Protein AF-A0A2V9MJT8-F1 (afdb_monomer_lite)

Foldseek 3Di:
DAFEAEEEFAWDDPVDPTFFFDWDDPPPPDTDDGFRDPQQVVCVVVVGQEYEYEYALQGPPLCLDPPDDDLDCPVVVLSVVSNVSNVVSNDDQVSCVSVQVSSCVRSVHRYHYYHDD

pLDDT: mean 93.06, std 6.78, range [66.19, 98.5]

Radius of gyration: 14.08 Å; chains: 1; bounding box: 35×29×32 Å

Secondary structure (DSSP, 8-state):
---EEEEEE----TTSSSPPPB--B-SSS-BPPPBS-THHHHHHHHT-SEEEEEE-TTS-TTHHHHTSS--TTTTHHHHHHHHHHHHTT---HHHHHHHHHHHHHHHTSEEEEEE--

Sequence (117 aa):
MTTTLLTFLGRVPKTESGYRKTSYDFGDGSRSEPVAFFGWPLQKRIAADRLVIMGTAGSMWDHLFEGDIVFGEEAQDARWRLLEATEAKAVTADLLAPLQQPLSERLGCEARLVLIP

Structure (mmCIF, N/CA/C/O backbone):
data_AF-A0A2V9MJT8-F1
#
_entry.id   AF-A0A2V9MJT8-F1
#
loop_
_atom_site.group_PDB
_atom_site.id
_atom_site.type_symbol
_atom_site.label_atom_id
_atom_site.label_alt_id
_atom_site.label_comp_id
_atom_site.label_asym_id
_atom_site.label_entity_id
_atom_site.label_seq_id
_atom_site.pdbx_PDB_ins_code
_atom_site.Cartn_x
_atom_site.Cartn_y
_atom_site.Cartn_z
_atom_site.occupancy
_atom_site.B_iso_or_equiv
_atom_site.auth_seq_id
_atom_site.auth_comp_id
_atom_site.auth_asym_id
_atom_site.auth_atom_id
_atom_site.pdbx_PDB_model_num
ATOM 1 N N . MET A 1 1 ? -20.508 -9.538 10.385 1.00 70.38 1 MET A N 1
ATOM 2 C CA . MET A 1 1 ? -20.528 -9.121 8.965 1.00 70.38 1 MET A CA 1
ATOM 3 C C . MET A 1 1 ? -19.105 -8.753 8.598 1.00 70.38 1 MET A C 1
ATOM 5 O O . MET A 1 1 ? -18.479 -8.100 9.416 1.00 70.38 1 MET A O 1
ATOM 9 N N . THR A 1 2 ? -18.593 -9.205 7.455 1.00 91.56 2 THR A N 1
ATOM 10 C CA . THR A 1 2 ? -17.228 -8.888 7.004 1.00 91.56 2 THR A CA 1
ATOM 11 C C . THR A 1 2 ? -17.229 -7.635 6.136 1.00 91.56 2 THR A C 1
ATOM 13 O O . THR A 1 2 ? -17.990 -7.569 5.168 1.00 91.56 2 THR A O 1
ATOM 16 N N . THR A 1 3 ? -16.371 -6.671 6.446 1.00 97.25 3 THR A N 1
ATOM 17 C CA . THR A 1 3 ? -16.216 -5.417 5.703 1.00 97.25 3 THR A CA 1
ATOM 18 C C . THR A 1 3 ? -14.991 -5.501 4.799 1.00 97.25 3 THR A C 1
ATOM 20 O O . THR A 1 3 ? -13.915 -5.906 5.231 1.00 97.25 3 THR A O 1
ATOM 23 N N . THR A 1 4 ? -15.132 -5.118 3.528 1.00 98.12 4 THR A N 1
ATOM 24 C CA . THR A 1 4 ? -14.008 -5.004 2.585 1.00 98.12 4 THR A CA 1
ATOM 25 C C . THR A 1 4 ? -13.870 -3.558 2.133 1.00 98.12 4 THR A C 1
ATOM 27 O O . THR A 1 4 ? -14.822 -2.986 1.604 1.00 98.12 4 THR A O 1
ATOM 30 N N . LEU A 1 5 ? -12.683 -2.985 2.316 1.00 98.31 5 LEU A N 1
ATOM 31 C CA . LEU A 1 5 ? -12.323 -1.670 1.806 1.00 98.31 5 LEU A CA 1
ATOM 32 C C . LEU A 1 5 ? -11.616 -1.824 0.459 1.00 98.31 5 LEU A C 1
ATOM 34 O O . LEU A 1 5 ? -10.588 -2.490 0.359 1.00 98.31 5 LEU A O 1
ATOM 38 N N . LEU A 1 6 ? -12.167 -1.194 -0.575 1.00 98.19 6 LEU A N 1
ATOM 39 C CA . LEU A 1 6 ? -11.546 -1.096 -1.890 1.00 98.19 6 LEU A CA 1
ATOM 40 C C . LEU A 1 6 ? -10.928 0.292 -2.046 1.00 98.19 6 LEU A C 1
ATOM 42 O O . LEU A 1 6 ? -11.575 1.298 -1.759 1.00 98.19 6 LEU A O 1
ATOM 46 N N . THR A 1 7 ? -9.689 0.348 -2.519 1.00 97.31 7 THR A N 1
ATOM 47 C CA . THR A 1 7 ? -8.983 1.602 -2.789 1.00 97.31 7 THR A CA 1
ATOM 48 C C . THR A 1 7 ? -8.144 1.486 -4.054 1.00 97.31 7 THR A C 1
ATOM 50 O O . THR A 1 7 ? -7.775 0.387 -4.471 1.00 97.31 7 THR A O 1
ATOM 53 N N . PHE A 1 8 ? -7.845 2.627 -4.669 1.00 96.69 8 PHE A N 1
ATOM 54 C CA . PHE A 1 8 ? -7.085 2.702 -5.908 1.00 96.69 8 PHE A CA 1
ATOM 55 C C . PHE A 1 8 ? -5.729 3.358 -5.679 1.00 96.69 8 PHE A C 1
ATOM 57 O O . PHE A 1 8 ? -5.608 4.349 -4.958 1.00 96.69 8 PHE A O 1
ATOM 64 N N . LEU A 1 9 ? -4.716 2.821 -6.345 1.00 96.44 9 LEU A N 1
ATOM 65 C CA . LEU A 1 9 ? -3.373 3.360 -6.392 1.00 96.44 9 LEU A CA 1
ATOM 66 C C . LEU A 1 9 ? -3.118 3.946 -7.775 1.00 96.44 9 LEU A C 1
ATOM 68 O O . LEU A 1 9 ? -3.212 3.256 -8.792 1.00 96.44 9 LEU A O 1
ATOM 72 N N . GLY A 1 10 ? -2.788 5.231 -7.807 1.00 92.88 10 GLY A N 1
ATOM 73 C CA . GLY A 1 10 ? -2.449 5.942 -9.033 1.00 92.88 10 GLY A CA 1
ATOM 74 C C . GLY A 1 10 ? -0.943 6.109 -9.211 1.00 92.88 10 GLY A C 1
ATOM 75 O O . GLY A 1 10 ? -0.126 5.397 -8.626 1.00 92.88 10 GLY A O 1
ATOM 76 N N . ARG A 1 11 ? -0.585 7.105 -10.019 1.00 90.69 11 ARG A N 1
ATOM 77 C CA . ARG A 1 11 ? 0.767 7.648 -10.125 1.00 90.69 11 ARG A CA 1
ATOM 78 C C . ARG A 1 11 ? 0.679 9.164 -10.228 1.00 90.69 11 ARG A C 1
ATOM 80 O O . ARG A 1 11 ? -0.184 9.672 -10.940 1.00 90.69 11 ARG A O 1
ATOM 87 N N . VAL A 1 12 ? 1.588 9.869 -9.563 1.00 86.06 12 VAL A N 1
ATOM 88 C CA . VAL A 1 12 ? 1.767 11.309 -9.778 1.00 86.06 12 VAL A CA 1
ATOM 89 C C . VAL A 1 12 ? 2.672 11.582 -10.990 1.00 86.06 12 VAL A C 1
ATOM 91 O O . VAL A 1 12 ? 3.510 10.742 -11.341 1.00 86.06 12 VAL A O 1
ATOM 94 N N . PRO A 1 13 ? 2.529 12.732 -11.668 1.00 76.56 13 PRO A N 1
ATOM 95 C CA . PRO A 1 13 ? 3.418 13.116 -12.761 1.00 76.56 13 PRO A CA 1
ATOM 96 C C . PRO A 1 13 ? 4.897 13.113 -12.343 1.00 76.56 13 PRO A C 1
ATOM 98 O O . PRO A 1 13 ? 5.227 13.460 -11.215 1.00 76.56 13 PRO A O 1
ATOM 101 N N . LYS A 1 14 ? 5.811 12.802 -13.276 1.00 66.19 14 LYS A N 1
ATOM 102 C CA . LYS A 1 14 ? 7.271 12.778 -13.017 1.00 66.19 14 LYS A CA 1
ATOM 103 C C . LYS A 1 14 ? 7.853 14.122 -12.548 1.00 66.19 14 LYS A C 1
ATOM 105 O O . LYS A 1 14 ? 8.973 14.154 -12.057 1.00 66.19 14 LYS A O 1
ATOM 110 N N . THR A 1 15 ? 7.131 15.221 -12.758 1.00 66.56 15 THR A N 1
ATOM 111 C CA . THR A 1 15 ? 7.516 16.565 -12.307 1.00 66.56 15 THR A CA 1
ATOM 112 C C . THR A 1 15 ? 7.336 16.764 -10.803 1.00 66.56 15 THR A C 1
ATOM 114 O O . THR A 1 15 ? 7.810 17.760 -10.269 1.00 66.56 15 THR A O 1
ATOM 117 N N . GLU A 1 16 ? 6.648 15.845 -10.127 1.00 69.69 16 GLU A N 1
ATOM 118 C CA . GLU A 1 16 ? 6.433 15.863 -8.684 1.00 69.69 16 GLU A CA 1
ATOM 119 C C . GLU A 1 16 ? 7.276 14.772 -8.013 1.00 69.69 16 GLU A C 1
ATOM 121 O O . GLU A 1 16 ? 7.408 13.663 -8.533 1.00 69.69 16 GLU A O 1
ATOM 126 N N . SER A 1 17 ? 7.825 15.063 -6.831 1.00 70.00 17 SER A N 1
ATOM 127 C CA . SER A 1 17 ? 8.651 14.130 -6.045 1.00 70.00 17 SER A CA 1
ATOM 128 C C . SER A 1 17 ? 7.831 13.041 -5.330 1.00 70.00 17 SER A C 1
ATOM 130 O O . SER A 1 17 ? 8.117 12.696 -4.185 1.00 70.00 17 SER A O 1
ATOM 132 N N . GLY A 1 18 ? 6.791 12.513 -5.979 1.00 74.31 18 GLY A N 1
ATOM 133 C CA . GLY A 1 18 ? 5.863 11.543 -5.398 1.00 74.31 18 GLY A CA 1
ATOM 134 C C . GLY A 1 18 ? 4.630 12.174 -4.744 1.00 74.31 18 GLY A C 1
ATOM 135 O O . GLY A 1 18 ? 4.355 13.366 -4.880 1.00 74.31 18 GLY A O 1
ATOM 136 N N . TYR A 1 19 ? 3.857 11.348 -4.042 1.00 77.81 19 TYR A N 1
ATOM 137 C CA . TYR A 1 19 ? 2.678 11.800 -3.310 1.00 77.81 19 TYR A CA 1
ATOM 138 C C . TYR A 1 19 ? 3.058 12.744 -2.166 1.00 77.81 19 TYR A C 1
ATOM 140 O O . TYR A 1 19 ? 3.891 12.428 -1.314 1.00 77.81 19 TYR A O 1
ATOM 148 N N . ARG A 1 20 ? 2.393 13.900 -2.098 1.00 85.81 20 ARG A N 1
ATOM 149 C CA . ARG A 1 20 ? 2.541 14.817 -0.967 1.00 85.81 20 ARG A CA 1
ATOM 150 C C . ARG A 1 20 ? 1.850 14.245 0.270 1.00 85.81 20 ARG A C 1
ATOM 152 O O . ARG A 1 20 ? 0.631 14.057 0.265 1.00 85.81 20 ARG A O 1
ATOM 159 N N . LYS A 1 21 ? 2.609 14.061 1.355 1.00 91.25 21 LYS A N 1
ATOM 160 C CA . LYS A 1 21 ? 2.039 13.681 2.653 1.00 91.25 21 LYS A CA 1
ATOM 161 C C . LYS A 1 21 ? 0.997 14.701 3.100 1.00 91.25 21 LYS A C 1
ATOM 163 O O . LYS A 1 21 ? 1.235 15.908 3.054 1.00 91.25 21 LYS A O 1
ATOM 168 N N . THR A 1 22 ? -0.158 14.198 3.512 1.00 92.88 22 THR A N 1
ATOM 169 C CA . THR A 1 22 ? -1.328 14.995 3.872 1.00 92.88 22 THR A CA 1
ATOM 170 C C . THR A 1 22 ? -1.961 14.419 5.138 1.00 92.88 22 THR A C 1
ATOM 172 O O . THR A 1 22 ? -2.031 13.204 5.310 1.00 92.88 22 THR A O 1
ATOM 175 N N . SER A 1 23 ? -2.407 15.294 6.038 1.00 94.94 23 SER A N 1
ATOM 176 C CA . SER A 1 23 ? -3.240 14.916 7.183 1.00 94.94 23 SER A CA 1
ATOM 177 C C . SER A 1 23 ? -4.708 15.022 6.795 1.00 94.94 23 SER A C 1
ATOM 179 O O . SER A 1 23 ? -5.147 16.071 6.323 1.00 94.94 23 SER A O 1
ATOM 181 N N . TYR A 1 24 ? -5.462 13.950 7.007 1.00 94.00 24 TYR A N 1
ATOM 182 C CA . TYR A 1 24 ? -6.871 13.857 6.636 1.00 94.00 24 TYR A CA 1
ATOM 183 C C . TYR A 1 24 ? -7.761 14.092 7.857 1.00 94.00 24 TYR A C 1
ATOM 185 O O . TYR A 1 24 ? -7.446 13.624 8.950 1.00 94.00 24 TYR A O 1
ATOM 193 N N . ASP A 1 25 ? -8.861 14.817 7.664 1.00 93.88 25 ASP A N 1
ATOM 194 C CA . ASP A 1 25 ? -9.883 15.086 8.679 1.00 93.88 25 ASP A CA 1
ATOM 195 C C . ASP A 1 25 ? -11.166 14.343 8.290 1.00 93.88 25 ASP A C 1
ATOM 197 O O . ASP A 1 25 ? -11.646 14.474 7.161 1.00 93.88 25 ASP A O 1
ATOM 201 N N . PHE A 1 26 ? -11.694 13.540 9.213 1.00 92.19 26 PHE A N 1
ATOM 202 C CA . PHE A 1 26 ? -12.910 12.748 9.011 1.00 92.19 26 PHE A CA 1
ATOM 203 C C . PHE A 1 26 ? -14.162 13.408 9.614 1.00 92.19 26 PHE A C 1
ATOM 205 O O . PHE A 1 26 ? -15.225 12.789 9.644 1.00 92.19 26 PHE A O 1
ATOM 212 N N . GLY A 1 27 ? -14.059 14.653 10.087 1.00 92.62 27 GLY A N 1
ATOM 213 C CA . GLY A 1 27 ? -15.162 15.435 10.646 1.00 92.62 27 GLY A CA 1
ATOM 214 C C . GLY A 1 27 ? -15.433 15.193 12.133 1.00 92.62 27 GLY A C 1
ATOM 215 O O . GLY A 1 27 ? -16.416 15.708 12.657 1.00 92.62 27 GLY A O 1
ATOM 216 N N . ASP A 1 28 ? -14.577 14.434 12.824 1.00 90.94 28 ASP A N 1
ATOM 217 C CA . ASP A 1 28 ? -14.668 14.161 14.268 1.00 90.94 28 ASP A CA 1
ATOM 218 C C . ASP A 1 28 ? -13.718 15.029 15.115 1.00 90.94 28 ASP A C 1
ATOM 220 O O . ASP A 1 28 ? -13.583 14.825 16.321 1.00 90.94 28 ASP A O 1
ATOM 224 N N . GLY A 1 29 ? -13.072 16.017 14.486 1.00 85.31 29 GLY A N 1
ATOM 225 C CA . GLY A 1 29 ? -12.124 16.924 15.131 1.00 85.31 29 GLY A CA 1
ATOM 226 C C . GLY A 1 29 ? -10.724 16.332 15.322 1.00 85.31 29 GLY A C 1
ATOM 227 O O . GLY A 1 29 ? -9.834 17.041 15.794 1.00 85.31 29 GLY A O 1
ATOM 228 N N . SER A 1 30 ? -10.503 15.070 14.932 1.00 86.88 30 SER A N 1
ATOM 229 C CA . SER A 1 30 ? -9.184 14.440 14.897 1.00 86.88 30 SER A CA 1
ATOM 230 C C . SER A 1 30 ? -8.617 14.423 13.475 1.00 86.88 30 SER A C 1
ATOM 232 O O . SER A 1 30 ? -9.335 14.249 12.490 1.00 86.88 30 SER A O 1
ATOM 234 N N . ARG A 1 31 ? -7.301 14.622 13.355 1.00 92.50 31 ARG A N 1
ATOM 235 C CA . ARG A 1 31 ? -6.584 14.520 12.078 1.00 92.50 31 ARG A CA 1
ATOM 236 C C . ARG A 1 31 ? -5.716 13.277 12.070 1.00 92.50 31 ARG A C 1
ATOM 238 O O . ARG A 1 31 ? -5.144 12.916 13.096 1.00 92.50 31 ARG A O 1
ATOM 245 N N . SER A 1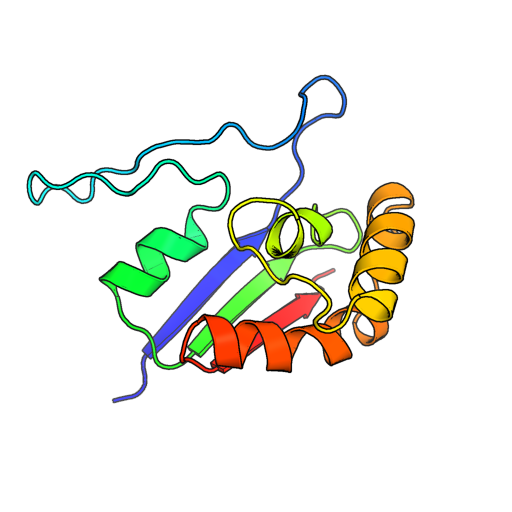 32 ? -5.573 12.659 10.904 1.00 93.50 32 SER A N 1
ATOM 246 C CA . SER A 1 32 ? -4.592 11.596 10.727 1.00 93.50 32 SER A CA 1
ATOM 247 C C . SER A 1 32 ? -3.165 12.138 10.819 1.00 93.50 32 SER A C 1
ATOM 249 O O . SER A 1 32 ? -2.887 13.287 10.452 1.00 93.50 32 SER A O 1
ATOM 251 N N . GLU A 1 33 ? -2.239 11.253 11.182 1.00 92.75 33 GLU A N 1
ATOM 252 C CA . GLU A 1 33 ? -0.823 11.457 10.882 1.00 92.75 33 GLU A CA 1
ATOM 253 C C . GLU A 1 33 ? -0.634 11.775 9.384 1.00 92.75 33 GLU A C 1
ATOM 255 O O . GLU A 1 33 ? -1.407 11.265 8.554 1.00 92.75 33 GLU A O 1
ATOM 260 N N . PRO A 1 34 ? 0.350 12.618 9.016 1.00 94.38 34 PRO A N 1
ATOM 261 C CA . PRO A 1 34 ? 0.642 12.916 7.622 1.00 94.38 34 PRO A CA 1
ATOM 262 C C . PRO A 1 34 ? 1.065 11.656 6.867 1.00 94.38 34 PRO A C 1
ATOM 264 O O . PRO A 1 34 ? 2.104 11.059 7.149 1.00 94.38 34 PRO A O 1
ATOM 267 N N . VAL A 1 35 ? 0.274 11.284 5.867 1.00 94.62 35 VAL A N 1
ATOM 268 C CA . VAL A 1 35 ? 0.499 10.106 5.023 1.00 94.62 35 VAL A CA 1
ATOM 269 C C . VAL A 1 35 ? 0.263 10.466 3.571 1.00 94.62 35 VAL A C 1
ATOM 271 O O . VAL A 1 35 ? -0.504 11.375 3.252 1.00 94.62 35 VAL A O 1
ATOM 274 N N . ALA A 1 36 ? 0.960 9.789 2.681 1.00 92.94 36 ALA A N 1
ATOM 275 C CA . ALA A 1 36 ? 0.827 9.978 1.252 1.00 92.94 36 ALA A CA 1
ATOM 276 C C . ALA A 1 36 ? -0.307 9.128 0.660 1.00 92.94 36 ALA A C 1
ATOM 278 O O . ALA A 1 36 ? -1.016 9.585 -0.238 1.00 92.94 36 ALA A O 1
ATOM 279 N N . PHE A 1 37 ? -0.521 7.918 1.181 1.00 94.88 37 PHE A N 1
ATOM 280 C CA . PHE A 1 37 ? -1.598 7.043 0.736 1.00 94.88 37 PHE A CA 1
ATOM 281 C C . PHE A 1 37 ? -2.800 7.082 1.688 1.00 94.88 37 PHE A C 1
ATOM 283 O O . PHE A 1 37 ? -2.773 6.565 2.805 1.00 94.88 37 PHE A O 1
ATOM 290 N N . PHE A 1 38 ? -3.909 7.648 1.204 1.00 94.19 38 PHE A N 1
ATOM 291 C CA . PHE A 1 38 ? -5.159 7.800 1.960 1.00 94.19 38 PHE A CA 1
ATOM 292 C C . PHE A 1 38 ? -5.793 6.473 2.414 1.00 94.19 38 PHE A C 1
ATOM 294 O O . PHE A 1 38 ? -6.548 6.444 3.388 1.00 94.19 38 PHE A O 1
ATOM 301 N N . GLY A 1 39 ? -5.476 5.355 1.753 1.00 95.75 39 GLY A N 1
ATOM 302 C CA . GLY A 1 39 ? -5.988 4.046 2.158 1.00 95.75 39 GLY A CA 1
ATOM 303 C C . GLY A 1 39 ? -5.604 3.668 3.593 1.00 95.75 39 GLY A C 1
ATOM 304 O O . GLY A 1 39 ? -6.399 3.026 4.271 1.00 95.75 39 GLY A O 1
ATOM 305 N N . TRP A 1 40 ? -4.448 4.119 4.099 1.00 95.69 40 TRP A N 1
ATOM 306 C CA . TRP A 1 40 ? -4.006 3.819 5.467 1.00 95.69 40 TRP A CA 1
ATOM 307 C C . TRP A 1 40 ? -4.899 4.423 6.555 1.00 95.69 40 TRP A C 1
ATOM 309 O O . TRP A 1 40 ? -5.393 3.667 7.397 1.00 95.69 40 TRP A O 1
ATOM 319 N N . PRO A 1 41 ? -5.142 5.747 6.591 1.00 95.56 41 PRO A N 1
ATOM 320 C CA . PRO A 1 41 ? -5.999 6.338 7.609 1.00 95.56 41 PRO A CA 1
ATOM 321 C C . PRO A 1 41 ? -7.448 5.873 7.459 1.00 95.56 41 PRO A C 1
ATOM 323 O O . PRO A 1 41 ? -8.110 5.647 8.470 1.00 95.56 41 PRO A O 1
ATOM 326 N N . LEU A 1 42 ? -7.924 5.650 6.229 1.00 95.56 42 LEU A N 1
ATOM 327 C CA . LEU A 1 42 ? -9.272 5.133 6.009 1.00 95.56 42 LEU A CA 1
ATOM 328 C C . LEU A 1 42 ? -9.428 3.699 6.541 1.00 95.56 42 LEU A C 1
ATOM 330 O O . LEU A 1 42 ? -10.403 3.412 7.235 1.00 95.56 42 LEU A O 1
ATOM 334 N N . GLN A 1 43 ? -8.446 2.824 6.296 1.00 96.50 43 GLN A N 1
ATOM 335 C CA . GLN A 1 43 ? -8.423 1.467 6.847 1.00 96.50 43 GLN A CA 1
ATOM 336 C C . GLN A 1 43 ? -8.408 1.484 8.377 1.00 96.50 43 GLN A C 1
ATOM 338 O O . GLN A 1 43 ? -9.172 0.749 8.994 1.00 96.50 43 GLN A O 1
ATOM 343 N N . LYS A 1 44 ? -7.599 2.349 9.003 1.00 94.00 44 LYS A N 1
ATOM 344 C CA . LYS A 1 44 ? -7.584 2.504 10.469 1.00 94.00 44 LYS A CA 1
ATOM 345 C C . LYS A 1 44 ? -8.935 2.964 11.020 1.00 94.00 44 LYS A C 1
ATOM 347 O O . LYS A 1 44 ? -9.323 2.537 12.102 1.00 94.00 44 LYS A O 1
ATOM 352 N N . ARG A 1 45 ? -9.650 3.831 10.292 1.00 93.25 45 ARG A N 1
ATOM 353 C CA . ARG A 1 45 ? -10.936 4.387 10.736 1.00 93.25 45 ARG A CA 1
ATOM 354 C C . ARG A 1 45 ? -12.093 3.403 10.596 1.00 93.25 45 ARG A C 1
ATOM 356 O O . ARG A 1 45 ? -12.938 3.350 11.485 1.00 93.25 45 ARG A O 1
ATOM 363 N N . ILE A 1 46 ? -12.141 2.679 9.478 1.00 93.62 46 ILE A N 1
ATOM 364 C CA . ILE A 1 46 ? -13.186 1.689 9.183 1.00 93.62 46 ILE A CA 1
ATOM 365 C C . ILE A 1 46 ? -12.907 0.364 9.904 1.00 93.62 46 ILE A C 1
ATOM 367 O O . ILE A 1 46 ? -13.853 -0.336 10.253 1.00 93.62 46 ILE A O 1
ATOM 371 N N . ALA A 1 47 ? -11.630 0.033 10.130 1.00 95.19 47 ALA A N 1
ATOM 372 C CA . ALA A 1 47 ? -11.172 -1.256 10.645 1.00 95.19 47 ALA A CA 1
ATOM 373 C C . ALA A 1 47 ? -11.751 -2.434 9.839 1.00 95.19 47 ALA A C 1
ATOM 375 O O . ALA A 1 47 ? -12.326 -3.367 10.394 1.00 95.19 47 ALA A O 1
ATOM 376 N N . ALA A 1 48 ? -11.643 -2.362 8.507 1.00 97.81 48 ALA A N 1
ATOM 377 C CA . ALA A 1 48 ? -12.164 -3.407 7.632 1.00 97.81 48 ALA A CA 1
ATOM 378 C C . ALA A 1 48 ? -11.382 -4.719 7.805 1.00 97.81 48 ALA A C 1
ATOM 380 O O . ALA A 1 48 ? -10.165 -4.701 7.980 1.00 97.81 48 ALA A O 1
ATOM 381 N N . ASP A 1 49 ? -12.057 -5.859 7.668 1.00 97.94 49 ASP A N 1
ATOM 382 C CA . ASP A 1 49 ? -11.420 -7.181 7.737 1.00 97.94 49 ASP A CA 1
ATOM 383 C C . ASP A 1 49 ? -10.463 -7.423 6.558 1.00 97.94 49 ASP A C 1
ATOM 385 O O . ASP A 1 49 ? -9.507 -8.196 6.660 1.00 97.94 49 ASP A O 1
ATOM 389 N N . ARG A 1 50 ? -10.725 -6.749 5.430 1.00 98.12 50 ARG A N 1
ATOM 390 C CA . ARG A 1 50 ? -9.933 -6.838 4.204 1.00 98.12 50 ARG A CA 1
ATOM 391 C C . ARG A 1 50 ? -9.734 -5.474 3.556 1.00 98.12 50 ARG A C 1
ATOM 393 O O . ARG A 1 50 ? -10.702 -4.744 3.341 1.00 98.12 50 ARG A O 1
ATOM 400 N N . LEU A 1 51 ? -8.504 -5.205 3.131 1.00 98.44 51 LEU A N 1
ATOM 401 C CA . LEU A 1 51 ? -8.124 -4.078 2.288 1.00 98.44 51 LEU A CA 1
ATOM 402 C C . LEU A 1 51 ? -7.680 -4.580 0.907 1.00 98.44 51 LEU A C 1
ATOM 404 O O . LEU A 1 51 ? -6.719 -5.337 0.789 1.00 98.44 51 LEU A O 1
ATOM 408 N N . VAL A 1 52 ? -8.358 -4.137 -0.151 1.00 98.38 52 VAL A N 1
ATOM 409 C CA . VAL A 1 52 ? -8.001 -4.432 -1.545 1.00 98.38 52 VAL A CA 1
ATOM 410 C C . VAL A 1 52 ? -7.494 -3.156 -2.207 1.00 98.38 52 VAL A C 1
ATOM 412 O O . VAL A 1 52 ? -8.261 -2.217 -2.427 1.00 98.38 52 VAL A O 1
ATOM 415 N N . ILE A 1 53 ? -6.202 -3.129 -2.530 1.00 98.50 53 ILE A N 1
ATOM 416 C CA . ILE A 1 53 ? -5.549 -2.020 -3.229 1.00 98.50 53 ILE A CA 1
ATOM 417 C C . ILE A 1 53 ? -5.424 -2.397 -4.701 1.00 98.50 53 ILE A C 1
ATOM 419 O O . ILE A 1 53 ? -4.771 -3.382 -5.044 1.00 98.50 53 ILE A O 1
ATOM 423 N N . MET A 1 54 ? -6.062 -1.616 -5.567 1.00 98.44 54 MET A N 1
ATOM 424 C CA . MET A 1 54 ? -6.103 -1.850 -7.008 1.00 98.44 54 MET A CA 1
ATOM 425 C C . MET A 1 54 ? -5.277 -0.809 -7.752 1.00 98.44 54 MET A C 1
ATOM 427 O O . MET A 1 54 ? -5.381 0.382 -7.474 1.00 98.44 54 MET A O 1
ATOM 431 N N . GLY A 1 55 ? -4.501 -1.229 -8.739 1.00 97.81 55 GLY A N 1
ATOM 432 C CA . GLY A 1 55 ? -3.705 -0.321 -9.561 1.00 97.81 55 GLY A CA 1
ATOM 433 C C . GLY A 1 55 ? -3.308 -0.955 -10.886 1.00 97.81 55 GLY A C 1
ATOM 434 O O . GLY A 1 55 ? -3.459 -2.156 -11.083 1.00 97.81 55 GLY A O 1
ATOM 435 N N . THR A 1 56 ? -2.789 -0.150 -11.801 1.00 97.62 56 THR A N 1
ATOM 436 C CA . THR A 1 56 ? -2.276 -0.636 -13.091 1.00 97.62 56 THR A CA 1
ATOM 437 C C . THR A 1 56 ? -0.797 -1.005 -12.966 1.00 97.62 56 THR A C 1
ATOM 439 O O . THR A 1 56 ? -0.154 -0.675 -11.967 1.00 97.62 56 THR A O 1
ATOM 442 N N . ALA A 1 57 ? -0.201 -1.600 -14.003 1.00 97.06 57 ALA A N 1
ATOM 443 C CA . ALA A 1 57 ? 1.253 -1.823 -14.060 1.00 97.06 57 ALA A CA 1
ATOM 444 C C . ALA A 1 57 ? 2.073 -0.522 -13.934 1.00 97.06 57 ALA A C 1
ATOM 446 O O . ALA A 1 57 ? 3.237 -0.539 -13.535 1.00 97.06 57 ALA A O 1
ATOM 447 N N . GLY A 1 58 ? 1.449 0.616 -14.254 1.00 94.88 58 GLY A N 1
ATOM 448 C CA . GLY A 1 58 ? 2.029 1.943 -14.129 1.00 94.88 58 GLY A CA 1
ATOM 449 C C . GLY A 1 58 ? 1.762 2.638 -12.796 1.00 94.88 58 GLY A C 1
ATOM 450 O O . GLY A 1 58 ? 2.232 3.758 -12.643 1.00 94.88 58 GLY A O 1
ATOM 451 N N . SER A 1 59 ? 1.038 2.062 -11.838 1.00 96.19 59 SER A N 1
ATOM 452 C CA . SER A 1 59 ? 0.814 2.697 -10.527 1.00 96.19 59 SER A CA 1
ATOM 453 C C . SER A 1 59 ? 2.093 2.720 -9.673 1.00 96.19 59 SER A C 1
ATOM 455 O O . SER A 1 59 ? 3.049 2.004 -9.962 1.00 96.19 59 SER A O 1
ATOM 457 N N . MET A 1 60 ? 2.149 3.580 -8.652 1.00 94.31 60 MET A N 1
ATOM 458 C CA . MET A 1 60 ? 3.302 3.712 -7.740 1.00 94.31 60 MET A CA 1
ATOM 459 C C . MET A 1 60 ? 3.264 2.673 -6.612 1.00 94.31 60 MET A C 1
ATOM 461 O O . MET A 1 60 ? 3.062 3.010 -5.446 1.00 94.31 60 MET A O 1
ATOM 465 N N . TRP A 1 61 ? 3.368 1.395 -6.977 1.00 96.69 61 TRP A N 1
ATOM 466 C CA . TRP A 1 61 ? 3.263 0.266 -6.046 1.00 96.69 61 TRP A CA 1
ATOM 467 C C . TRP A 1 61 ? 4.356 0.247 -4.977 1.00 96.69 61 TRP A C 1
ATOM 469 O O . TRP A 1 61 ? 4.071 -0.060 -3.821 1.00 96.69 61 TRP A O 1
ATOM 479 N N . ASP A 1 62 ? 5.576 0.621 -5.352 1.00 94.69 62 ASP A N 1
ATOM 480 C CA . ASP A 1 62 ? 6.728 0.816 -4.466 1.00 94.69 62 ASP A CA 1
ATOM 481 C C . ASP A 1 62 ? 6.413 1.726 -3.266 1.00 94.69 62 ASP A C 1
ATOM 483 O O . ASP A 1 62 ? 6.821 1.456 -2.135 1.00 94.69 62 ASP A O 1
ATOM 487 N N . HIS A 1 63 ? 5.595 2.759 -3.476 1.00 93.38 63 HIS A N 1
ATOM 488 C CA . HIS A 1 63 ? 5.254 3.731 -2.443 1.00 93.38 63 HIS A CA 1
ATOM 489 C C . HIS A 1 63 ? 4.487 3.136 -1.251 1.00 93.38 63 HIS A C 1
ATOM 491 O O . HIS A 1 63 ? 4.548 3.675 -0.144 1.00 93.38 63 HIS A O 1
ATOM 497 N N . LEU A 1 64 ? 3.786 2.013 -1.444 1.00 95.19 64 LEU A N 1
ATOM 498 C CA . LEU A 1 64 ? 3.112 1.314 -0.347 1.00 95.19 64 LEU A CA 1
ATOM 499 C C . LEU A 1 64 ? 4.104 0.731 0.674 1.00 95.19 64 LEU A C 1
ATOM 501 O O . LEU A 1 64 ? 3.724 0.509 1.823 1.00 95.19 64 LEU A O 1
ATOM 505 N N . PHE A 1 65 ? 5.352 0.501 0.259 1.00 94.12 65 PHE A N 1
ATOM 506 C CA . PHE A 1 65 ? 6.374 -0.191 1.043 1.00 94.12 65 PHE A CA 1
ATOM 507 C C . PHE A 1 65 ? 7.559 0.694 1.437 1.00 94.12 65 PHE A C 1
ATOM 509 O O . PHE A 1 65 ? 8.193 0.428 2.453 1.00 94.12 65 PHE A O 1
ATOM 516 N N . GLU A 1 66 ? 7.826 1.756 0.673 1.00 90.31 66 GLU A N 1
ATOM 517 C CA . GLU A 1 66 ? 8.927 2.696 0.937 1.00 90.31 66 GLU A CA 1
ATOM 518 C C . GLU A 1 66 ? 8.445 4.082 1.418 1.00 90.31 66 GLU A C 1
ATOM 520 O O . GLU A 1 66 ? 9.254 4.958 1.719 1.00 90.31 66 GLU A O 1
ATOM 525 N N . GLY A 1 67 ? 7.127 4.318 1.468 1.00 86.38 67 GLY A N 1
ATOM 526 C CA . GLY A 1 67 ? 6.538 5.626 1.775 1.00 86.38 67 GLY A CA 1
ATOM 527 C C . GLY A 1 67 ? 6.137 5.819 3.241 1.00 86.38 67 GLY A C 1
ATOM 528 O O . GLY A 1 67 ? 6.840 6.447 4.036 1.00 86.38 67 GLY A O 1
ATOM 529 N N . ASP A 1 68 ? 4.931 5.365 3.583 1.00 91.12 68 ASP A N 1
ATOM 530 C CA . ASP A 1 68 ? 4.287 5.681 4.869 1.00 91.12 68 ASP A CA 1
ATOM 531 C C . ASP A 1 68 ? 4.508 4.623 5.959 1.00 91.12 68 ASP A C 1
ATOM 533 O O . ASP A 1 68 ? 4.364 4.922 7.145 1.00 91.12 68 ASP A O 1
ATOM 537 N N . ILE A 1 69 ? 4.833 3.388 5.572 1.00 90.62 69 ILE A N 1
ATOM 538 C CA . ILE A 1 69 ? 4.976 2.236 6.467 1.00 90.62 69 ILE A CA 1
ATOM 539 C C . ILE A 1 69 ? 6.416 1.729 6.389 1.00 90.62 69 ILE A C 1
ATOM 541 O O . ILE A 1 69 ? 6.939 1.514 5.303 1.00 90.62 69 ILE A O 1
ATOM 545 N N . VAL A 1 70 ? 7.051 1.512 7.543 1.00 88.62 70 VAL A N 1
ATOM 546 C CA . VAL A 1 70 ? 8.447 1.054 7.621 1.00 88.62 70 VAL A CA 1
ATOM 547 C C . VAL A 1 70 ? 8.504 -0.470 7.722 1.00 88.62 70 VAL A C 1
ATOM 549 O O . VAL A 1 70 ? 8.124 -1.029 8.752 1.00 88.62 70 VAL A O 1
ATOM 552 N N . PHE A 1 71 ? 9.019 -1.131 6.683 1.00 87.31 71 PHE A N 1
ATOM 553 C CA . PHE A 1 71 ? 9.152 -2.595 6.616 1.00 87.31 71 PHE A CA 1
ATOM 554 C C . PHE A 1 71 ? 10.528 -3.143 7.051 1.00 87.31 71 PHE A C 1
ATOM 556 O O . PHE A 1 71 ? 10.666 -4.341 7.269 1.00 87.31 71 PHE A O 1
ATOM 563 N N . GLY A 1 72 ? 11.555 -2.303 7.232 1.00 85.81 72 GLY A N 1
ATOM 564 C CA . GLY A 1 72 ? 12.879 -2.766 7.684 1.00 85.81 72 GLY A CA 1
ATOM 565 C C . GLY A 1 72 ? 13.559 -3.689 6.664 1.00 85.81 72 GLY A C 1
ATOM 566 O O . GLY A 1 72 ? 13.747 -3.278 5.524 1.00 85.81 72 GLY A O 1
ATOM 567 N N . GLU A 1 73 ? 13.916 -4.915 7.060 1.00 87.19 73 GLU A N 1
ATOM 568 C CA . GLU A 1 73 ? 14.489 -5.959 6.182 1.00 87.19 73 GLU A CA 1
ATOM 569 C C . GLU A 1 73 ? 13.429 -6.952 5.657 1.00 87.19 73 GLU A C 1
ATOM 571 O O . GLU A 1 73 ? 13.721 -7.811 4.826 1.00 87.19 73 GLU A O 1
ATOM 576 N N . GLU A 1 74 ? 12.169 -6.828 6.089 1.00 88.62 74 GLU A N 1
ATOM 577 C CA . GLU A 1 74 ? 11.092 -7.719 5.647 1.00 88.62 74 GLU A CA 1
ATOM 578 C C . GLU A 1 74 ? 10.902 -7.622 4.130 1.00 88.62 74 GLU A C 1
ATOM 580 O O . GLU A 1 74 ? 10.812 -6.526 3.558 1.00 88.62 74 GLU A O 1
ATOM 585 N N . ALA A 1 75 ? 10.856 -8.790 3.482 1.00 90.75 75 ALA A N 1
ATOM 586 C CA . ALA A 1 75 ? 10.663 -8.941 2.041 1.00 90.75 75 ALA A CA 1
ATOM 587 C C . ALA A 1 75 ? 11.552 -8.008 1.189 1.00 90.75 75 ALA A C 1
ATOM 589 O O . ALA A 1 75 ? 11.127 -7.568 0.119 1.00 90.75 75 ALA A O 1
ATOM 590 N N . GLN A 1 76 ? 12.767 -7.686 1.655 1.00 93.62 76 GLN A N 1
ATOM 591 C CA . GLN A 1 76 ? 13.643 -6.687 1.033 1.00 93.62 76 GLN A CA 1
ATOM 592 C C . GLN A 1 76 ? 13.881 -6.962 -0.457 1.00 93.62 76 GLN A C 1
ATOM 594 O O . GLN A 1 76 ? 13.687 -6.066 -1.276 1.00 93.62 76 GLN A O 1
ATOM 599 N N . ASP A 1 77 ? 14.199 -8.205 -0.825 1.00 95.56 77 ASP A N 1
ATOM 600 C CA . ASP A 1 77 ? 14.419 -8.590 -2.226 1.00 95.56 77 ASP A CA 1
ATOM 601 C C . ASP A 1 77 ? 13.167 -8.389 -3.093 1.00 95.56 77 ASP A C 1
ATOM 603 O O . ASP A 1 77 ? 13.248 -7.940 -4.237 1.00 95.56 77 ASP A O 1
ATOM 607 N N . ALA A 1 78 ? 11.983 -8.702 -2.556 1.00 96.38 78 ALA A N 1
ATOM 608 C CA . ALA A 1 78 ? 10.723 -8.510 -3.269 1.00 96.38 78 ALA A CA 1
ATOM 609 C C . ALA A 1 78 ? 10.394 -7.018 -3.434 1.00 96.38 78 ALA A C 1
ATOM 611 O O . ALA A 1 78 ? 9.959 -6.606 -4.509 1.00 96.38 78 ALA A O 1
ATOM 612 N N . ARG A 1 79 ? 10.652 -6.200 -2.405 1.00 96.25 79 ARG A N 1
ATOM 613 C CA . ARG A 1 79 ? 10.485 -4.740 -2.469 1.00 96.25 79 ARG A CA 1
ATOM 614 C C . ARG A 1 79 ? 11.449 -4.101 -3.462 1.00 96.25 79 ARG A C 1
ATOM 616 O O . ARG A 1 79 ? 11.021 -3.270 -4.258 1.00 96.25 79 ARG A O 1
ATOM 623 N N . TRP A 1 80 ? 12.705 -4.547 -3.497 1.00 96.00 80 TRP A N 1
ATOM 624 C CA . TRP A 1 80 ? 13.686 -4.090 -4.483 1.00 96.00 80 TRP A CA 1
ATOM 625 C C . TRP A 1 80 ? 13.228 -4.374 -5.919 1.00 96.00 80 TRP A C 1
ATOM 627 O O . TRP A 1 80 ? 13.183 -3.476 -6.758 1.00 96.00 80 TRP A O 1
ATOM 637 N N . ARG A 1 81 ? 12.791 -5.608 -6.196 1.00 97.25 81 ARG A N 1
ATOM 638 C CA . ARG A 1 81 ? 12.254 -5.982 -7.517 1.00 97.25 81 ARG A CA 1
ATOM 639 C C . ARG A 1 81 ? 11.001 -5.184 -7.883 1.00 97.25 81 ARG A C 1
ATOM 641 O O . ARG A 1 81 ? 10.800 -4.857 -9.053 1.00 97.25 81 ARG A O 1
ATOM 648 N N . LEU A 1 82 ? 10.150 -4.876 -6.902 1.00 97.31 82 LEU A N 1
ATOM 649 C CA . LEU A 1 82 ? 8.972 -4.040 -7.118 1.00 97.31 82 LEU A CA 1
ATOM 650 C C . LEU A 1 82 ? 9.357 -2.602 -7.481 1.00 97.31 82 LEU A C 1
ATOM 652 O O . LEU A 1 82 ? 8.725 -2.031 -8.369 1.00 97.31 82 LEU A O 1
ATOM 656 N N . LEU A 1 83 ? 10.372 -2.030 -6.830 1.00 95.00 83 LEU A N 1
ATOM 657 C CA . LEU A 1 83 ? 10.885 -0.694 -7.137 1.00 95.00 83 LEU A CA 1
ATOM 658 C C . LEU A 1 83 ? 11.322 -0.606 -8.606 1.00 95.00 83 LEU A C 1
ATOM 660 O O . LEU A 1 83 ? 10.781 0.207 -9.357 1.00 95.00 83 LEU A O 1
ATOM 664 N N . GLU A 1 84 ? 12.200 -1.513 -9.046 1.00 96.19 84 GLU A N 1
ATOM 665 C CA . GLU A 1 84 ? 12.683 -1.573 -10.436 1.00 96.19 84 GLU A CA 1
ATOM 666 C C . GLU A 1 84 ? 11.525 -1.704 -11.442 1.00 96.19 84 GLU A C 1
ATOM 668 O O . GLU A 1 84 ? 11.433 -0.967 -12.429 1.00 96.19 84 GLU A O 1
ATOM 673 N N . ALA A 1 85 ? 10.583 -2.614 -11.174 1.00 96.94 85 ALA A N 1
ATOM 674 C CA . ALA A 1 85 ? 9.423 -2.814 -12.037 1.00 96.94 85 ALA A CA 1
ATOM 675 C C . ALA A 1 85 ? 8.480 -1.601 -12.052 1.00 96.94 85 ALA A C 1
ATOM 677 O O . ALA A 1 85 ? 7.872 -1.299 -13.083 1.00 96.94 85 ALA A O 1
ATOM 678 N N . THR A 1 86 ? 8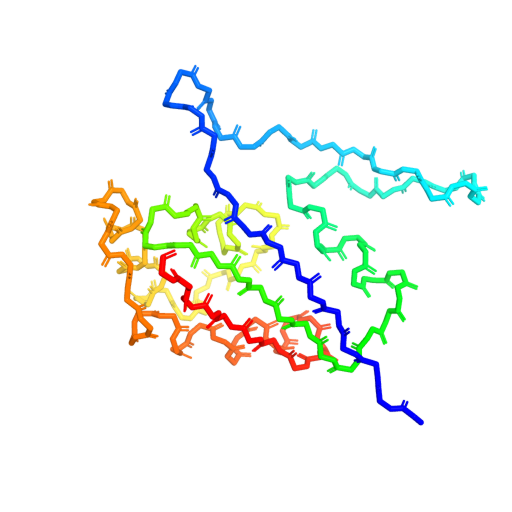.363 -0.884 -10.934 1.00 95.06 86 THR A N 1
ATOM 679 C CA . THR A 1 86 ? 7.534 0.318 -10.829 1.00 95.06 86 THR A CA 1
ATOM 680 C C . THR A 1 86 ? 8.133 1.475 -11.622 1.00 95.06 86 THR A C 1
ATOM 682 O O . THR A 1 86 ? 7.395 2.200 -12.298 1.00 95.06 86 THR A O 1
ATOM 685 N N . GLU A 1 87 ? 9.455 1.638 -11.623 1.00 92.25 87 GLU A N 1
ATOM 686 C CA . GLU A 1 87 ? 10.138 2.613 -12.480 1.00 92.25 87 GLU A CA 1
ATOM 687 C C . GLU A 1 87 ? 9.936 2.302 -13.969 1.00 92.25 87 GLU A C 1
ATOM 689 O O . GLU A 1 87 ? 9.607 3.198 -14.757 1.00 92.25 87 GLU A O 1
ATOM 694 N N . ALA A 1 88 ? 10.033 1.021 -14.335 1.00 95.06 88 ALA A N 1
ATOM 695 C CA . ALA A 1 88 ? 9.810 0.527 -15.692 1.00 95.06 88 ALA A CA 1
ATOM 696 C C . ALA A 1 88 ? 8.326 0.465 -16.109 1.00 95.06 88 ALA A C 1
ATOM 698 O O . ALA A 1 88 ? 8.035 0.198 -17.275 1.00 95.06 88 ALA A O 1
ATOM 699 N N . LYS A 1 89 ? 7.381 0.726 -15.190 1.00 95.38 89 LYS A N 1
ATOM 700 C CA . LYS A 1 89 ? 5.923 0.561 -15.388 1.00 95.38 89 LYS A CA 1
ATOM 701 C C . LYS A 1 89 ? 5.532 -0.848 -15.861 1.00 95.38 89 LYS A C 1
ATOM 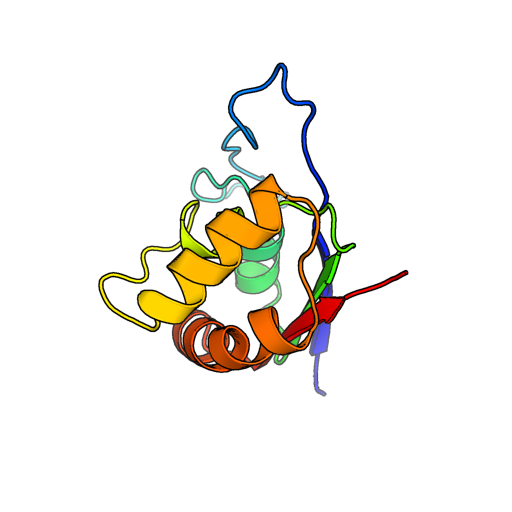703 O O . LYS A 1 89 ? 4.621 -1.010 -16.670 1.00 95.38 89 LYS A O 1
ATOM 708 N N . ALA A 1 90 ? 6.241 -1.854 -15.362 1.00 97.00 90 ALA A N 1
ATOM 709 C CA . ALA A 1 90 ? 6.122 -3.255 -15.753 1.00 97.00 90 ALA A CA 1
ATOM 710 C C . ALA A 1 90 ? 5.742 -4.151 -14.560 1.00 97.00 90 ALA A C 1
ATOM 712 O O . ALA A 1 90 ? 6.117 -5.321 -14.513 1.00 97.00 90 ALA A O 1
ATOM 713 N N . VAL A 1 91 ? 5.024 -3.604 -13.571 1.00 98.00 91 VAL A N 1
ATOM 714 C CA . VAL A 1 91 ? 4.581 -4.369 -12.398 1.00 98.00 91 VAL A CA 1
ATOM 715 C C . VAL A 1 91 ? 3.592 -5.455 -12.821 1.00 98.00 91 VAL A C 1
ATOM 717 O O . VAL A 1 91 ? 2.626 -5.191 -13.537 1.00 98.00 91 VAL A O 1
ATOM 720 N N . THR A 1 92 ? 3.827 -6.676 -12.346 1.00 97.94 92 THR A N 1
ATOM 721 C CA . THR A 1 92 ? 2.980 -7.849 -12.582 1.00 97.94 92 THR A CA 1
ATOM 722 C C . THR A 1 92 ? 2.378 -8.352 -11.273 1.00 97.94 92 THR A C 1
ATOM 724 O O . THR A 1 92 ? 2.858 -8.028 -10.186 1.00 97.94 92 THR A O 1
ATOM 727 N N . ALA A 1 93 ? 1.338 -9.185 -11.363 1.00 97.44 93 ALA A N 1
ATOM 728 C CA . ALA A 1 93 ? 0.746 -9.823 -10.187 1.00 97.44 93 ALA A CA 1
ATOM 729 C C . ALA A 1 93 ? 1.764 -10.682 -9.408 1.00 97.44 93 ALA A C 1
ATOM 731 O O . ALA A 1 93 ? 1.763 -10.657 -8.179 1.00 97.44 93 ALA A O 1
ATOM 732 N N . ASP A 1 94 ? 2.679 -11.364 -10.104 1.00 97.69 94 ASP A N 1
ATOM 733 C CA . ASP A 1 94 ? 3.712 -12.205 -9.481 1.00 97.69 94 ASP A CA 1
ATOM 734 C C . ASP A 1 94 ? 4.701 -11.399 -8.629 1.00 97.69 94 ASP A C 1
ATOM 736 O O . ASP A 1 94 ? 5.191 -11.895 -7.615 1.00 97.69 94 ASP A O 1
ATOM 740 N N . LEU A 1 95 ? 4.977 -10.145 -9.007 1.00 97.56 95 LEU A N 1
ATOM 741 C CA . LEU A 1 95 ? 5.811 -9.243 -8.208 1.00 97.56 95 LEU A CA 1
ATOM 742 C C . LEU A 1 95 ? 5.092 -8.754 -6.943 1.00 97.56 95 LEU A C 1
ATOM 744 O O . LEU A 1 95 ? 5.741 -8.499 -5.932 1.00 97.56 95 LEU A O 1
ATOM 748 N N . LEU A 1 96 ? 3.763 -8.638 -6.986 1.00 98.00 96 LEU A N 1
ATOM 749 C CA . LEU A 1 96 ? 2.948 -8.170 -5.862 1.00 98.00 96 LEU A CA 1
ATOM 750 C C . LEU A 1 96 ? 2.609 -9.291 -4.867 1.00 98.00 96 LEU A C 1
ATOM 752 O O . LEU A 1 96 ? 2.527 -9.040 -3.665 1.00 98.00 96 LEU A O 1
ATOM 756 N N . ALA A 1 97 ? 2.438 -10.527 -5.343 1.00 97.38 97 ALA A N 1
ATOM 757 C CA . ALA A 1 97 ? 2.065 -11.686 -4.533 1.00 97.38 97 ALA A CA 1
ATOM 758 C C . ALA A 1 97 ? 2.889 -11.870 -3.234 1.00 97.38 97 ALA A C 1
ATOM 760 O O . ALA A 1 97 ? 2.268 -11.990 -2.173 1.00 97.38 97 ALA A O 1
ATOM 761 N N . PRO A 1 98 ? 4.241 -11.842 -3.248 1.00 96.62 98 PRO A N 1
ATOM 762 C CA . PRO A 1 98 ? 5.039 -12.043 -2.033 1.00 96.62 98 PRO A CA 1
ATOM 763 C C . PRO A 1 98 ? 4.918 -10.900 -1.015 1.00 96.62 98 PRO A C 1
ATOM 765 O O . PRO A 1 98 ? 5.264 -11.079 0.149 1.00 96.62 98 PRO A O 1
ATOM 768 N N . LEU A 1 99 ? 4.421 -9.733 -1.427 1.00 97.19 99 LEU A N 1
ATOM 769 C CA . LEU A 1 99 ? 4.313 -8.545 -0.580 1.00 97.19 99 LEU A CA 1
ATOM 770 C C . LEU A 1 99 ? 2.961 -8.438 0.138 1.00 97.19 99 LEU A C 1
ATOM 772 O O . LEU A 1 99 ? 2.826 -7.670 1.091 1.00 97.19 99 LEU A O 1
ATOM 776 N N . GLN A 1 100 ? 1.963 -9.226 -0.274 1.00 97.12 100 GLN A N 1
ATOM 777 C CA . GLN A 1 100 ? 0.632 -9.199 0.338 1.00 97.12 100 GLN A CA 1
ATOM 778 C C . GLN A 1 100 ? 0.644 -9.668 1.797 1.00 97.12 100 GLN A C 1
ATOM 780 O O . GLN A 1 100 ? -0.022 -9.065 2.638 1.00 97.12 100 GLN A O 1
ATOM 785 N N . GLN A 1 101 ? 1.387 -10.735 2.107 1.00 95.94 101 GLN A N 1
ATOM 786 C CA . GLN A 1 101 ? 1.444 -11.275 3.467 1.00 95.94 101 GLN A CA 1
ATOM 787 C C . GLN A 1 101 ? 2.137 -10.305 4.442 1.00 95.94 101 GLN A C 1
ATOM 789 O O . GLN A 1 101 ? 1.492 -9.958 5.432 1.00 95.94 101 GLN A O 1
ATOM 794 N N . PRO A 1 102 ? 3.349 -9.779 4.161 1.00 95.69 102 PRO A N 1
ATOM 795 C CA . PRO A 1 102 ? 3.971 -8.768 5.020 1.00 95.69 102 PRO A CA 1
ATOM 796 C C . PRO A 1 102 ? 3.072 -7.549 5.247 1.00 95.69 102 PRO A C 1
ATOM 798 O O . PRO A 1 102 ? 2.947 -7.050 6.365 1.00 95.69 102 PRO A O 1
ATOM 801 N N . LEU A 1 103 ? 2.388 -7.079 4.197 1.00 96.50 103 LEU A N 1
ATOM 802 C CA . LEU A 1 103 ? 1.452 -5.966 4.324 1.00 96.50 103 LEU A CA 1
ATOM 803 C C . LEU A 1 103 ? 0.253 -6.324 5.216 1.00 96.50 103 LEU A C 1
ATOM 805 O O . LEU A 1 103 ? -0.161 -5.508 6.036 1.00 96.50 103 LEU A O 1
ATOM 809 N N . SER A 1 104 ? -0.284 -7.538 5.086 1.00 96.88 104 SER A N 1
ATOM 810 C CA . SER A 1 104 ? -1.399 -8.016 5.914 1.00 96.88 104 SER A CA 1
ATOM 811 C C . SER A 1 104 ? -1.019 -8.068 7.393 1.00 96.88 104 SER A C 1
ATOM 813 O O . SER A 1 104 ? -1.745 -7.551 8.241 1.00 96.88 104 SER A O 1
ATOM 815 N N . GLU A 1 105 ? 0.148 -8.639 7.700 1.00 95.00 105 GLU A N 1
ATOM 816 C CA . GLU A 1 105 ? 0.689 -8.719 9.062 1.00 95.00 105 GLU A CA 1
ATOM 817 C C . GLU A 1 105 ? 0.875 -7.322 9.661 1.00 95.00 105 GLU A C 1
ATOM 819 O O . GLU A 1 105 ? 0.481 -7.066 10.799 1.00 95.00 105 GLU A O 1
ATOM 824 N N . ARG A 1 106 ? 1.384 -6.380 8.861 1.00 93.00 106 ARG A N 1
ATOM 825 C CA . ARG A 1 106 ? 1.599 -4.998 9.290 1.00 93.00 106 ARG A CA 1
ATOM 826 C C . ARG A 1 106 ? 0.307 -4.228 9.553 1.00 93.00 106 ARG A C 1
ATOM 828 O O . ARG A 1 106 ? 0.277 -3.368 10.432 1.00 93.00 106 ARG A O 1
ATOM 835 N N . LEU A 1 107 ? -0.739 -4.498 8.776 1.00 93.31 107 LEU A N 1
ATOM 836 C CA . LEU A 1 107 ? -2.033 -3.823 8.894 1.00 93.31 107 LEU A CA 1
ATOM 837 C C . LEU A 1 107 ? -2.985 -4.508 9.882 1.00 93.31 107 LEU A C 1
ATOM 839 O O . LEU A 1 107 ? -3.992 -3.906 10.250 1.00 93.31 107 LEU A O 1
ATOM 843 N N . GLY A 1 108 ? -2.701 -5.749 10.287 1.00 95.12 108 GLY A N 1
ATOM 844 C CA . GLY A 1 108 ? -3.593 -6.551 11.126 1.00 95.12 108 GLY A CA 1
ATOM 845 C C . GLY A 1 108 ? -4.911 -6.929 10.438 1.00 95.12 108 GLY A C 1
ATOM 846 O O . GLY A 1 108 ? -5.900 -7.193 11.116 1.00 95.12 108 GLY A O 1
ATOM 847 N N . CYS A 1 109 ? -4.949 -6.923 9.103 1.00 96.75 109 CYS A N 1
ATOM 848 C CA . CYS A 1 109 ? -6.108 -7.302 8.290 1.00 96.75 109 CYS A CA 1
ATOM 849 C C . CYS A 1 109 ? -5.643 -7.954 6.982 1.00 96.75 109 CYS A C 1
ATOM 851 O O . CYS A 1 109 ? -4.471 -7.860 6.622 1.00 96.75 109 CYS A O 1
ATOM 853 N N . GLU A 1 110 ? -6.541 -8.610 6.249 1.00 98.00 110 GLU A N 1
ATOM 854 C CA . GLU A 1 110 ? -6.176 -9.213 4.967 1.00 98.00 110 GLU A CA 1
ATOM 855 C C . GLU A 1 110 ? -5.911 -8.125 3.913 1.00 98.00 110 GLU A C 1
ATOM 857 O O . GLU A 1 110 ? -6.833 -7.440 3.471 1.00 98.00 110 GLU A O 1
ATOM 862 N N . ALA A 1 111 ? -4.665 -7.991 3.464 1.00 98.00 111 ALA A N 1
ATOM 863 C CA . ALA A 1 111 ? -4.283 -7.078 2.396 1.00 98.00 111 ALA A CA 1
ATOM 864 C C . ALA A 1 111 ? -4.153 -7.822 1.060 1.00 98.00 111 ALA A C 1
ATOM 866 O O . ALA A 1 111 ? -3.443 -8.821 0.947 1.00 98.00 111 ALA A O 1
ATOM 867 N N . ARG A 1 112 ? -4.816 -7.312 0.018 1.00 98.25 112 ARG A N 1
ATOM 868 C CA . ARG A 1 112 ? -4.700 -7.811 -1.359 1.00 98.25 112 ARG A CA 1
ATOM 869 C C . 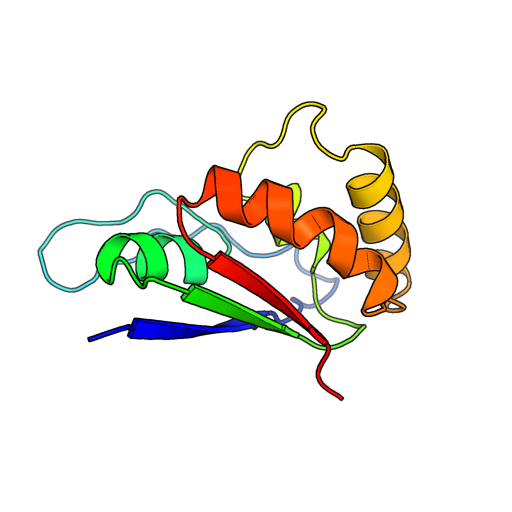ARG A 1 112 ? -4.239 -6.704 -2.293 1.00 98.25 112 ARG A C 1
ATOM 871 O O . ARG A 1 112 ? -4.794 -5.607 -2.2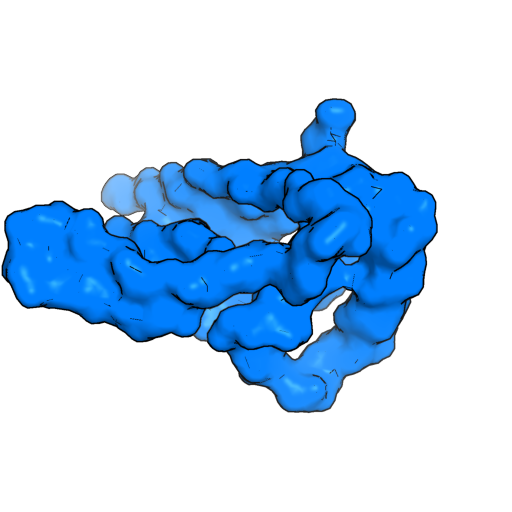72 1.00 98.25 112 ARG A O 1
ATOM 878 N N . LEU A 1 113 ? -3.267 -7.022 -3.138 1.00 98.44 113 LEU A N 1
ATOM 879 C CA . LEU A 1 113 ? -2.725 -6.138 -4.162 1.00 98.44 113 LEU A CA 1
ATOM 880 C C . LEU A 1 113 ? -3.183 -6.670 -5.517 1.00 98.44 113 LEU A C 1
ATOM 882 O O . LEU A 1 113 ? -2.824 -7.776 -5.914 1.00 98.44 113 LEU A O 1
ATOM 886 N N . VAL A 1 114 ? -4.025 -5.908 -6.206 1.00 98.31 114 VAL A N 1
ATOM 887 C CA . VAL A 1 114 ? -4.696 -6.371 -7.422 1.00 98.31 114 VAL A CA 1
ATOM 888 C C . VAL A 1 114 ? -4.294 -5.496 -8.596 1.00 98.31 114 VAL A C 1
ATOM 890 O O . VAL A 1 114 ? -4.558 -4.292 -8.617 1.00 98.31 114 VAL A O 1
ATOM 893 N N . LEU A 1 115 ? -3.684 -6.125 -9.598 1.00 97.75 115 LEU A N 1
ATOM 894 C CA . LEU A 1 115 ? -3.432 -5.483 -10.876 1.00 97.75 115 LEU A CA 1
ATOM 895 C C . LEU A 1 115 ? -4.739 -5.415 -11.675 1.00 97.75 115 LEU A C 1
ATOM 897 O O . LEU A 1 115 ? -5.398 -6.436 -11.873 1.00 97.75 115 LEU A O 1
ATOM 901 N N . ILE A 1 116 ? -5.100 -4.222 -12.132 1.00 96.12 116 ILE A N 1
ATOM 902 C CA . ILE A 1 116 ? -6.225 -3.984 -13.040 1.00 96.12 116 ILE A CA 1
ATOM 903 C C . ILE A 1 116 ? -5.706 -3.543 -14.420 1.00 96.12 116 ILE A C 1
ATOM 905 O O . ILE A 1 116 ? -4.601 -2.991 -14.480 1.00 96.12 116 ILE A O 1
ATOM 909 N N . PRO A 1 117 ? -6.457 -3.823 -15.507 1.00 88.31 117 PRO A N 1
ATOM 910 C CA . PRO A 1 117 ? -6.054 -3.489 -16.876 1.00 88.31 117 PRO A CA 1
ATOM 911 C C . PRO A 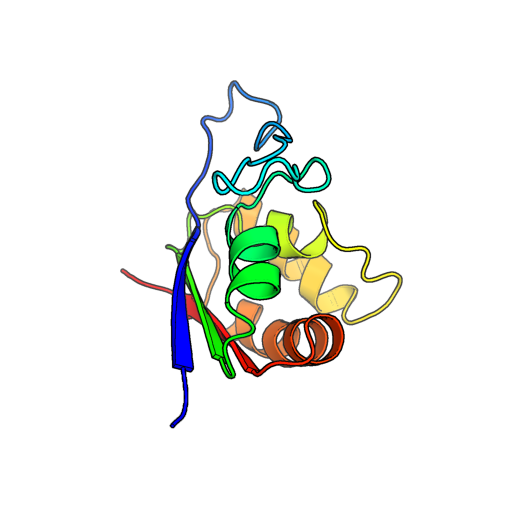1 117 ? -5.745 -2.006 -17.094 1.00 88.31 117 PRO A C 1
ATOM 913 O O . PRO A 1 117 ? -6.419 -1.157 -16.465 1.00 88.31 117 PRO A O 1
#